Protein AF-A0A6N6K8K0-F1 (afdb_monomer_lite)

Foldseek 3Di:
DPPPPVVVVVVVPCPVPQLQDLVSLVVCCVVPVVVSLVSLVPHPNDDVVVSVVVVVVVVVVVVVVVVVVVD

Secondary structure (DSSP, 8-state):
--TTHHHHHHHHT----GGG-HHHHHHHHHH-HHHHHHHHHH-SSS-HHHHHHHHHHHHHHHHHHHHHHH-

Radius of gyration: 18.36 Å; chains: 1; bounding box: 53×14×52 Å

pLDDT: mean 77.61, std 12.87, range [46.75, 91.12]

Sequence (71 aa):
MGVSQESIKLKMGKKDKWYNDPQMVGTLLLFWPPVGIYGLHKSEAINPKWKKLTYATLAMVCILLAMAFIV

Structure (mmCIF, N/CA/C/O backbone):
data_AF-A0A6N6K8K0-F1
#
_entry.id   AF-A0A6N6K8K0-F1
#
loop_
_atom_site.group_PDB
_atom_site.id
_atom_site.type_symbol
_atom_site.label_atom_id
_atom_site.label_alt_id
_atom_site.label_comp_id
_atom_site.label_asym_id
_atom_site.label_entity_id
_atom_site.label_seq_id
_atom_site.pdbx_PDB_ins_code
_atom_site.Cartn_x
_atom_site.Cartn_y
_atom_site.Cartn_z
_atom_site.occupancy
_atom_site.B_iso_or_equiv
_atom_site.auth_seq_id
_atom_site.auth_comp_id
_atom_site.auth_asym_id
_atom_site.auth_atom_id
_atom_site.pdbx_PDB_model_num
ATOM 1 N N . MET A 1 1 ? -37.482 1.743 33.627 1.00 50.38 1 MET A N 1
ATOM 2 C CA . MET A 1 1 ? -36.596 0.784 32.925 1.00 50.38 1 MET A CA 1
ATOM 3 C C . MET A 1 1 ? -36.358 1.291 31.501 1.00 50.38 1 MET A C 1
ATOM 5 O O . MET A 1 1 ? -37.142 0.983 30.621 1.00 50.38 1 MET A O 1
ATOM 9 N N . GLY A 1 2 ? -35.347 2.144 31.286 1.00 57.12 2 GLY A N 1
ATOM 10 C CA . GLY A 1 2 ? -35.082 2.805 29.989 1.00 57.12 2 GLY A CA 1
ATOM 11 C C . GLY A 1 2 ? -33.690 2.534 29.398 1.00 57.12 2 GLY A C 1
ATOM 12 O O . GLY A 1 2 ? -33.335 3.097 28.374 1.00 57.12 2 GLY A O 1
ATOM 13 N N . VAL A 1 3 ? -32.899 1.651 30.017 1.00 60.34 3 VAL A N 1
ATOM 14 C CA . VAL A 1 3 ? -31.450 1.485 29.752 1.00 60.34 3 VAL A CA 1
ATOM 15 C C . VAL A 1 3 ? -31.148 0.536 28.571 1.00 60.34 3 VAL A C 1
ATOM 17 O O . VAL A 1 3 ? -30.007 0.153 28.324 1.00 60.34 3 VAL A O 1
ATOM 20 N N . SER A 1 4 ? -32.163 0.127 27.805 1.00 61.50 4 SER A N 1
ATOM 21 C CA . SER A 1 4 ? -31.985 -0.876 26.742 1.00 61.50 4 SER A CA 1
ATOM 22 C C . SER A 1 4 ? -31.795 -0.263 25.346 1.00 61.50 4 SER A C 1
ATOM 24 O O . SER A 1 4 ? -31.024 -0.791 24.552 1.00 61.50 4 SER A O 1
ATOM 26 N N . GLN A 1 5 ? -32.406 0.887 25.041 1.00 55.69 5 GLN A N 1
ATOM 27 C CA . GLN A 1 5 ? -32.419 1.416 23.668 1.00 55.69 5 GLN A CA 1
ATOM 28 C C . GLN A 1 5 ? -31.158 2.222 23.294 1.00 55.69 5 GLN A C 1
ATOM 30 O O . GLN A 1 5 ? -30.650 2.061 22.186 1.00 55.69 5 GLN A O 1
ATOM 35 N N . GLU A 1 6 ? -30.581 3.020 24.202 1.00 55.78 6 GLU A N 1
ATOM 36 C CA . GLU A 1 6 ? -29.319 3.749 23.938 1.00 55.78 6 GLU A CA 1
ATOM 37 C C . GLU A 1 6 ? -28.116 2.807 23.774 1.00 55.78 6 GLU A C 1
ATOM 39 O O . GLU A 1 6 ? -27.300 2.979 22.866 1.00 55.78 6 GLU A O 1
ATOM 44 N N . SER A 1 7 ? -28.061 1.748 24.583 1.00 54.94 7 SER A N 1
ATOM 45 C CA . SER A 1 7 ? -27.031 0.702 24.541 1.00 54.94 7 SER A CA 1
ATOM 46 C C . SER A 1 7 ? -27.029 -0.066 23.210 1.00 54.94 7 SER A C 1
ATOM 48 O O . SER A 1 7 ? -25.974 -0.435 22.692 1.00 54.94 7 SER A O 1
ATOM 50 N N . ILE A 1 8 ? -28.214 -0.279 22.626 1.00 56.31 8 ILE A N 1
ATOM 51 C CA . ILE A 1 8 ? -28.393 -0.952 21.332 1.00 56.31 8 ILE A CA 1
ATOM 52 C C . ILE A 1 8 ? -28.074 0.003 20.166 1.00 56.31 8 ILE A C 1
ATOM 54 O O . ILE A 1 8 ? -27.429 -0.401 19.195 1.00 56.31 8 ILE A O 1
ATOM 58 N N . LYS A 1 9 ? -28.423 1.292 20.280 1.00 51.16 9 LYS A N 1
ATOM 59 C CA . LYS A 1 9 ? -28.099 2.322 19.275 1.00 51.16 9 LYS A CA 1
ATOM 60 C C . LYS A 1 9 ? -26.590 2.588 19.172 1.00 51.16 9 LYS A C 1
ATOM 62 O O . LYS A 1 9 ? -26.080 2.786 18.071 1.00 51.16 9 LYS A O 1
ATOM 67 N N . LEU A 1 10 ? -25.862 2.514 20.291 1.00 53.84 10 LEU A N 1
ATOM 68 C CA . LEU A 1 10 ? -24.398 2.640 20.330 1.00 53.84 10 LEU A CA 1
ATOM 69 C C . LEU A 1 10 ? -23.672 1.478 19.636 1.00 53.84 10 LEU A C 1
ATOM 71 O O . LEU A 1 10 ? -22.622 1.695 19.029 1.00 53.84 10 LEU A O 1
ATOM 75 N N . LYS A 1 11 ? -24.230 0.259 19.662 1.00 52.41 11 LYS A N 1
ATOM 76 C CA . LYS A 1 11 ? -23.646 -0.893 18.952 1.00 52.41 11 LYS A CA 1
ATOM 77 C C . LYS A 1 11 ? -23.884 -0.853 17.441 1.00 52.41 11 LYS A C 1
ATOM 79 O O . LYS A 1 11 ? -22.997 -1.243 16.692 1.00 52.41 11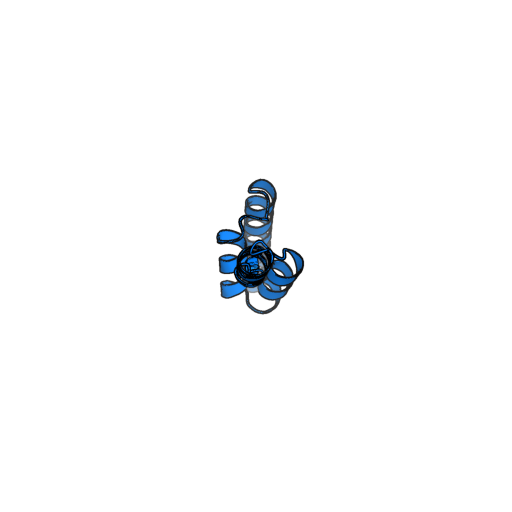 LYS A O 1
ATOM 84 N N . MET A 1 12 ? -25.019 -0.324 16.979 1.00 52.06 12 MET 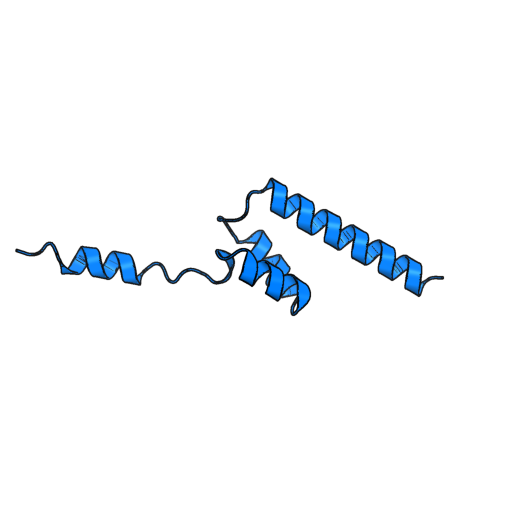A N 1
ATOM 85 C CA . MET A 1 12 ? -25.318 -0.204 15.541 1.00 52.06 12 MET A CA 1
ATOM 86 C C . MET A 1 12 ? -24.567 0.938 14.825 1.00 52.06 12 MET A C 1
ATOM 88 O O . MET A 1 12 ? -24.582 1.007 13.597 1.00 52.06 12 MET A O 1
ATOM 92 N N . GLY A 1 13 ? -23.904 1.835 15.566 1.00 46.75 13 GLY A N 1
ATOM 93 C CA . GLY A 1 13 ? -23.188 2.995 15.015 1.00 46.75 13 GLY A CA 1
ATOM 94 C C . GLY A 1 13 ? -21.736 2.736 14.598 1.00 46.75 13 GLY A C 1
ATOM 95 O O . GLY A 1 13 ? -21.181 3.494 13.802 1.00 46.75 13 GLY A O 1
ATOM 96 N N . LYS A 1 14 ? -21.114 1.655 15.075 1.00 55.09 14 LYS A N 1
ATOM 97 C CA . LYS A 1 14 ? -19.814 1.204 14.571 1.00 55.09 14 LYS A CA 1
ATOM 98 C C . LYS A 1 14 ? -20.064 0.197 13.459 1.00 55.09 14 LYS A C 1
ATOM 100 O O . LYS A 1 14 ? -19.906 -0.999 13.646 1.00 55.09 14 LYS A O 1
ATOM 105 N N . LYS A 1 15 ? -20.469 0.685 12.283 1.00 57.62 15 LYS A N 1
ATOM 106 C CA . LYS A 1 15 ? -20.182 -0.061 11.053 1.00 57.62 15 LYS A CA 1
ATOM 107 C C . LYS A 1 15 ? -18.672 -0.246 11.052 1.00 57.62 15 LYS A C 1
ATOM 109 O O . LYS A 1 15 ? -17.970 0.755 10.890 1.00 57.62 15 LYS A O 1
ATOM 114 N N . ASP A 1 16 ? -18.192 -1.455 11.334 1.00 67.12 16 ASP A N 1
ATOM 115 C CA . ASP A 1 16 ? -16.773 -1.772 11.248 1.00 67.12 16 ASP A CA 1
ATOM 116 C C . ASP A 1 16 ? -16.319 -1.353 9.859 1.00 67.12 16 ASP A C 1
ATOM 118 O O . ASP A 1 16 ? -16.751 -1.881 8.831 1.00 67.12 16 ASP A O 1
ATOM 122 N N . LYS A 1 17 ? -15.584 -0.241 9.824 1.00 75.31 17 LYS A N 1
ATOM 123 C CA . LYS A 1 17 ? -15.206 0.371 8.564 1.00 75.31 17 LYS A CA 1
ATOM 124 C C . LYS A 1 17 ? -14.302 -0.634 7.882 1.00 75.31 17 LYS A C 1
ATOM 126 O O . LYS A 1 17 ? -13.420 -1.192 8.522 1.00 75.31 17 LYS A O 1
ATOM 131 N N . TRP A 1 18 ? -14.505 -0.829 6.588 1.00 81.69 18 TRP A N 1
ATOM 132 C CA . TRP A 1 18 ? -13.797 -1.842 5.810 1.00 81.69 18 TRP A CA 1
ATOM 133 C C . TRP A 1 18 ? -12.264 -1.783 5.983 1.00 81.69 18 TRP A C 1
ATOM 135 O O . TRP A 1 18 ? -11.580 -2.796 5.925 1.00 81.69 18 TRP A O 1
ATOM 145 N N . TYR A 1 19 ? -11.730 -0.588 6.244 1.00 81.06 19 TYR A N 1
ATOM 146 C CA . TYR A 1 19 ? -10.309 -0.357 6.449 1.00 81.06 19 TYR A CA 1
ATOM 147 C C . TYR A 1 19 ? -9.795 -0.709 7.854 1.00 81.06 19 TYR A C 1
ATOM 149 O O . TYR A 1 19 ? -8.588 -0.717 8.055 1.00 81.06 19 TYR A O 1
ATOM 157 N N . ASN A 1 20 ? -10.655 -0.958 8.845 1.00 80.62 20 ASN A N 1
ATOM 158 C CA . ASN A 1 20 ? -10.234 -1.405 10.180 1.00 80.62 20 ASN A CA 1
ATOM 159 C C . ASN A 1 20 ? -9.855 -2.887 10.209 1.00 80.62 20 ASN A C 1
ATOM 161 O O . ASN A 1 20 ? -9.194 -3.313 11.152 1.00 80.62 20 ASN A O 1
ATOM 165 N N . ASP A 1 21 ? -10.249 -3.646 9.190 1.00 82.56 21 ASP A N 1
ATOM 166 C CA . ASP A 1 21 ? -9.865 -5.038 9.056 1.00 82.56 21 ASP A CA 1
ATOM 167 C C . ASP A 1 21 ? -8.556 -5.156 8.244 1.00 82.56 21 ASP A C 1
ATOM 169 O O . ASP A 1 21 ? -8.525 -4.807 7.057 1.00 82.56 21 ASP A O 1
ATOM 173 N N . PRO A 1 22 ? -7.443 -5.605 8.856 1.00 81.00 22 PRO A N 1
ATOM 174 C CA . PRO A 1 22 ? -6.153 -5.681 8.179 1.00 81.00 22 PRO A CA 1
ATOM 175 C C . PRO A 1 22 ? -6.125 -6.732 7.064 1.00 81.00 22 PRO A C 1
ATOM 177 O O . PRO A 1 22 ? -5.381 -6.546 6.099 1.00 81.00 22 PRO A O 1
ATOM 180 N N . GLN A 1 23 ? -6.930 -7.802 7.150 1.00 84.00 23 GLN A N 1
ATOM 181 C CA . GLN A 1 23 ? -7.040 -8.773 6.059 1.00 84.00 23 GLN A CA 1
ATOM 182 C C . GLN A 1 23 ? -7.703 -8.119 4.855 1.00 84.00 23 GLN A C 1
ATOM 184 O O . GLN A 1 23 ? -7.172 -8.200 3.750 1.00 84.00 23 GLN A O 1
ATOM 189 N N . MET A 1 24 ? -8.795 -7.387 5.070 1.00 85.81 24 MET A N 1
ATOM 190 C CA . MET A 1 24 ? -9.513 -6.731 3.986 1.00 85.81 24 MET A CA 1
ATOM 191 C C . MET A 1 24 ? -8.682 -5.623 3.333 1.00 85.81 24 MET A C 1
ATOM 193 O O . MET A 1 24 ? -8.627 -5.540 2.108 1.00 85.81 24 MET A O 1
ATOM 197 N N . VAL A 1 25 ? -7.944 -4.829 4.118 1.00 84.88 25 VAL A N 1
ATOM 198 C CA . VAL A 1 25 ? -6.971 -3.861 3.579 1.00 84.88 25 VAL A CA 1
ATOM 199 C C . VAL A 1 25 ? -5.872 -4.557 2.771 1.00 84.88 25 VAL A C 1
ATOM 201 O O . VAL A 1 25 ? -5.517 -4.067 1.701 1.00 84.88 25 VAL A O 1
ATOM 204 N N . GLY A 1 26 ? -5.356 -5.697 3.239 1.00 84.00 26 GLY A N 1
ATOM 205 C CA . GLY A 1 26 ? -4.342 -6.483 2.530 1.00 84.00 26 GLY A CA 1
ATOM 206 C C . GLY A 1 26 ? -4.851 -7.060 1.207 1.00 84.00 26 GLY A C 1
ATOM 207 O O . GLY A 1 26 ? -4.178 -6.945 0.183 1.00 84.00 26 GLY A O 1
ATOM 208 N N . THR A 1 27 ? -6.066 -7.607 1.190 1.00 86.94 27 THR A N 1
ATOM 209 C CA . THR A 1 27 ? -6.708 -8.099 -0.036 1.00 86.94 27 THR A CA 1
ATOM 210 C C . THR A 1 27 ? -6.938 -6.964 -1.025 1.00 86.94 27 THR A C 1
ATOM 212 O O . THR A 1 27 ? -6.600 -7.104 -2.201 1.00 86.94 27 THR A O 1
ATOM 215 N N . LEU A 1 28 ? -7.442 -5.814 -0.563 1.00 87.88 28 LEU A N 1
ATOM 216 C CA . LEU A 1 28 ? -7.593 -4.648 -1.428 1.00 87.88 28 LEU A CA 1
ATOM 217 C C . LEU A 1 28 ? -6.247 -4.103 -1.898 1.00 87.88 28 LEU A C 1
ATOM 219 O O . LEU A 1 28 ? -6.191 -3.581 -2.996 1.00 87.88 28 LEU A O 1
ATOM 223 N N . LEU A 1 29 ? -5.158 -4.243 -1.146 1.00 84.75 29 LEU A N 1
ATOM 224 C CA . LEU A 1 29 ? -3.836 -3.808 -1.603 1.00 84.75 29 LEU A CA 1
ATOM 225 C C . LEU A 1 29 ? -3.344 -4.610 -2.812 1.00 84.75 29 LEU A C 1
ATOM 227 O O . LEU A 1 29 ? -2.721 -4.038 -3.702 1.00 84.75 29 LEU A O 1
ATOM 231 N N . LEU A 1 30 ? -3.648 -5.908 -2.856 1.00 83.75 30 LEU A N 1
ATOM 232 C CA . LEU A 1 30 ? -3.277 -6.780 -3.971 1.00 83.75 30 LEU A CA 1
ATOM 233 C C . LEU A 1 30 ? -4.240 -6.655 -5.156 1.00 83.75 30 LEU A C 1
ATOM 235 O O . LEU A 1 30 ? -3.800 -6.634 -6.300 1.00 83.75 30 LEU A O 1
ATOM 239 N N . PHE A 1 31 ? -5.545 -6.570 -4.890 1.00 86.38 31 PHE A N 1
ATOM 240 C CA . PHE A 1 31 ? -6.570 -6.563 -5.938 1.00 86.38 31 PHE A CA 1
ATOM 241 C C . PHE A 1 31 ? -6.840 -5.161 -6.498 1.00 86.38 31 PHE A C 1
ATOM 243 O O . PHE A 1 31 ? -7.111 -4.994 -7.682 1.00 86.38 31 PHE A O 1
ATOM 250 N N . TRP A 1 32 ? -6.767 -4.142 -5.640 1.00 85.81 32 TRP A N 1
ATOM 251 C CA . TRP A 1 32 ? -6.993 -2.742 -5.985 1.00 85.81 32 TRP A CA 1
ATOM 252 C C . TRP A 1 32 ? -6.016 -1.822 -5.235 1.00 85.81 32 TRP A C 1
ATOM 254 O O . TRP A 1 32 ? -6.402 -1.140 -4.273 1.00 85.81 32 TRP A O 1
ATOM 264 N N . PRO A 1 33 ? -4.753 -1.741 -5.691 1.00 81.06 33 PRO A N 1
ATOM 265 C CA . PRO A 1 33 ? -3.689 -1.030 -4.989 1.00 81.06 33 PRO A CA 1
ATOM 266 C C . PRO A 1 33 ? -4.073 0.383 -4.516 1.00 81.06 33 PRO A C 1
ATOM 268 O O . PRO A 1 33 ? -3.839 0.681 -3.347 1.00 81.06 33 PRO A O 1
ATOM 271 N N . PRO A 1 34 ? -4.748 1.241 -5.317 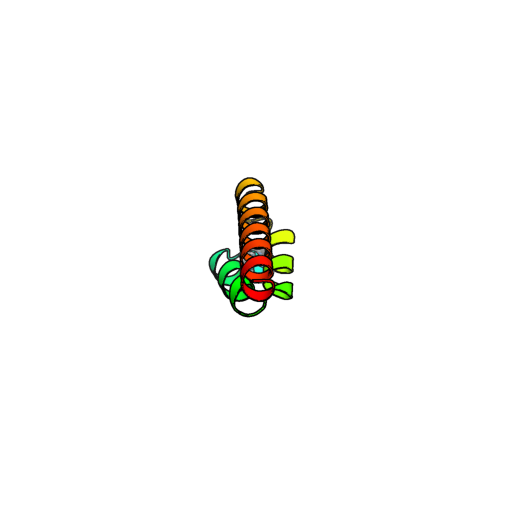1.00 84.00 34 PRO A N 1
ATOM 272 C CA . PRO A 1 34 ? -5.148 2.577 -4.862 1.00 84.00 34 PRO A CA 1
ATOM 273 C C . PRO A 1 34 ? -6.037 2.563 -3.611 1.00 84.00 34 PRO A C 1
ATOM 275 O O . PRO A 1 34 ? -5.882 3.385 -2.708 1.00 84.00 34 PRO A O 1
ATOM 278 N N . VAL A 1 35 ? -6.975 1.618 -3.554 1.00 84.75 35 VAL A N 1
ATOM 279 C CA . VAL A 1 35 ? -7.954 1.526 -2.474 1.00 84.75 35 VAL A CA 1
ATOM 280 C C . VAL A 1 35 ? -7.304 0.837 -1.283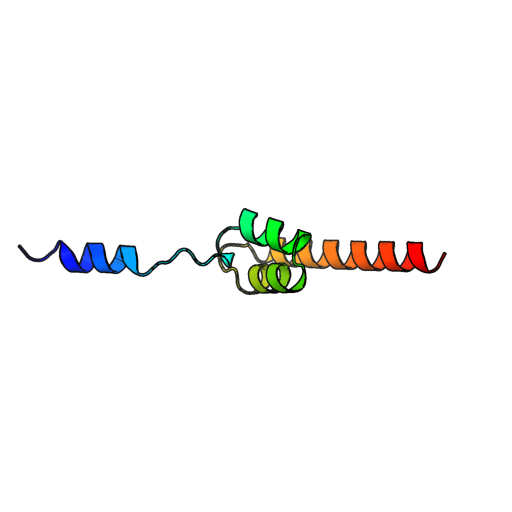 1.00 84.75 35 VAL A C 1
ATOM 282 O O . VAL A 1 35 ? -7.427 1.347 -0.177 1.00 84.75 35 VAL A O 1
ATOM 285 N N . GLY A 1 36 ? -6.524 -0.229 -1.478 1.00 86.50 36 GLY A N 1
ATOM 286 C CA . GLY A 1 36 ? -5.754 -0.842 -0.394 1.00 86.50 36 GLY A CA 1
ATOM 287 C C . GLY A 1 36 ? -4.776 0.126 0.273 1.00 86.50 36 GLY A C 1
ATOM 288 O O . GLY A 1 36 ? -4.726 0.189 1.498 1.00 86.50 36 GLY A O 1
ATOM 289 N N . ILE A 1 37 ? -4.076 0.960 -0.504 1.00 85.88 37 ILE A N 1
ATOM 290 C CA . ILE A 1 37 ? -3.206 2.026 0.019 1.00 85.88 37 ILE A CA 1
ATOM 291 C C . ILE A 1 37 ? -4.024 3.046 0.824 1.00 85.88 37 ILE A C 1
ATOM 293 O O . ILE A 1 37 ? -3.636 3.412 1.936 1.00 85.88 37 ILE A O 1
ATOM 297 N N . TYR A 1 38 ? -5.181 3.473 0.309 1.00 85.62 38 TYR A N 1
ATOM 298 C CA . TYR A 1 38 ? -6.078 4.382 1.026 1.00 85.62 38 TYR A CA 1
ATOM 299 C C . TYR A 1 38 ? -6.574 3.783 2.352 1.00 85.62 38 TYR A C 1
ATOM 301 O O . TYR A 1 38 ? -6.566 4.456 3.386 1.00 85.62 38 TYR A O 1
ATOM 309 N N . GLY A 1 39 ? -6.965 2.507 2.338 1.00 86.38 39 GLY A N 1
ATOM 310 C CA . GLY A 1 39 ? -7.381 1.757 3.520 1.00 86.38 39 GLY A CA 1
ATOM 311 C C . GLY A 1 39 ? -6.258 1.653 4.544 1.00 86.38 39 GLY A C 1
ATOM 312 O O . GLY A 1 39 ? -6.466 1.970 5.710 1.00 86.38 39 GLY A O 1
ATOM 313 N N . LEU A 1 40 ? -5.046 1.319 4.103 1.00 85.19 40 LEU A N 1
ATOM 314 C CA 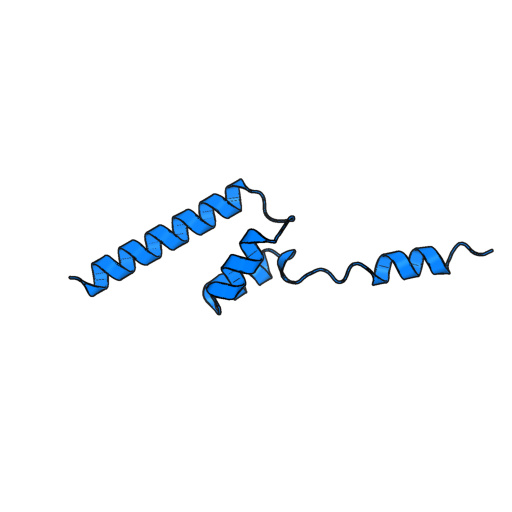. LEU A 1 40 ? -3.859 1.226 4.951 1.00 85.19 40 LEU A CA 1
ATOM 315 C C . LEU A 1 40 ? -3.520 2.572 5.605 1.00 85.19 40 LEU A C 1
ATOM 317 O O . LEU A 1 40 ? -3.213 2.630 6.796 1.00 85.19 40 LEU A O 1
ATOM 321 N N . HIS A 1 41 ? -3.619 3.667 4.850 1.00 82.75 41 HIS A N 1
ATOM 322 C CA . HIS A 1 41 ? -3.388 5.011 5.365 1.00 82.75 41 HIS A CA 1
ATOM 323 C C . HIS A 1 41 ? -4.432 5.390 6.427 1.00 82.75 41 HIS A C 1
ATOM 325 O O . HIS A 1 41 ? -4.068 5.832 7.520 1.00 82.75 41 HIS A O 1
ATOM 331 N N . LYS A 1 42 ? -5.719 5.155 6.142 1.00 83.12 42 LYS A N 1
ATOM 332 C CA . LYS A 1 42 ? -6.853 5.550 6.994 1.00 83.12 42 LYS A CA 1
ATOM 333 C C . LYS A 1 42 ? -7.116 4.614 8.176 1.00 83.12 42 LYS A C 1
ATOM 335 O O . LYS A 1 42 ? -7.806 5.008 9.111 1.00 83.12 42 LYS A O 1
ATOM 340 N N . SER A 1 43 ? -6.587 3.396 8.144 1.00 81.44 43 SER A N 1
ATOM 341 C CA . SER A 1 43 ? -6.786 2.411 9.202 1.00 81.44 43 SER A CA 1
ATOM 342 C C . SER A 1 43 ? -6.129 2.842 10.507 1.00 81.44 43 SER A C 1
ATOM 344 O O . SER A 1 43 ? -4.916 3.022 10.564 1.00 81.44 43 SER A O 1
ATOM 346 N N . GLU A 1 44 ? -6.913 2.994 11.568 1.00 75.06 44 GLU A N 1
ATOM 347 C CA . GLU A 1 44 ? -6.398 3.262 12.919 1.00 75.06 44 GLU A CA 1
ATOM 348 C C . GLU A 1 44 ? -6.022 1.959 13.642 1.00 75.06 44 GLU A C 1
ATOM 350 O O . GLU A 1 44 ? -5.238 1.980 14.586 1.00 75.06 44 GLU A O 1
ATOM 355 N N . ALA A 1 45 ? -6.530 0.818 13.158 1.00 77.38 45 ALA A N 1
ATOM 356 C CA . ALA A 1 45 ? -6.229 -0.512 13.680 1.00 77.38 45 ALA A CA 1
ATOM 357 C C . ALA A 1 45 ? -4.815 -1.000 13.311 1.00 77.38 45 ALA A C 1
ATOM 359 O O . ALA A 1 45 ? -4.215 -1.798 14.033 1.00 77.38 45 ALA A O 1
ATOM 360 N N . ILE A 1 46 ? -4.260 -0.521 12.193 1.00 78.38 46 ILE A N 1
ATOM 361 C CA . ILE A 1 46 ? -2.941 -0.943 11.713 1.00 78.38 46 ILE A CA 1
ATOM 362 C C . ILE A 1 46 ? -1.856 -0.092 12.374 1.00 78.38 46 ILE A C 1
ATOM 364 O O . ILE A 1 46 ? -1.785 1.124 12.182 1.00 78.38 46 ILE A O 1
ATOM 368 N N . ASN A 1 47 ? -0.963 -0.754 13.112 1.00 79.75 47 ASN A N 1
ATOM 369 C CA . ASN A 1 47 ? 0.163 -0.104 13.779 1.00 79.75 47 ASN A CA 1
ATOM 370 C C . ASN A 1 47 ? 1.013 0.691 12.759 1.00 79.75 47 ASN A C 1
ATOM 372 O O . ASN A 1 47 ? 1.330 0.161 11.687 1.00 79.75 47 ASN A O 1
ATOM 376 N N . PRO A 1 48 ? 1.452 1.922 13.071 1.00 80.31 48 PRO A N 1
ATOM 377 C CA . PRO A 1 48 ? 2.259 2.741 12.161 1.00 80.31 48 PRO A CA 1
ATOM 378 C C . PRO A 1 48 ? 3.536 2.050 11.651 1.00 80.31 48 PRO A C 1
ATOM 380 O O . PRO A 1 48 ? 3.943 2.294 10.514 1.00 80.31 48 PRO A O 1
ATOM 383 N N . LYS A 1 49 ? 4.143 1.140 12.433 1.00 81.81 49 LYS A N 1
ATOM 384 C CA . LYS A 1 49 ? 5.273 0.312 11.964 1.00 81.81 49 LYS A CA 1
ATOM 385 C C . LYS A 1 49 ? 4.899 -0.565 10.767 1.00 81.81 49 LYS A C 1
ATOM 387 O O . LYS A 1 49 ? 5.656 -0.619 9.801 1.00 81.81 49 LYS A O 1
ATOM 392 N N . TRP A 1 50 ? 3.733 -1.209 10.816 1.00 81.94 50 TRP A N 1
ATOM 393 C CA . TRP A 1 50 ? 3.242 -2.052 9.727 1.00 81.94 50 TRP A CA 1
ATOM 394 C C . TRP A 1 50 ? 2.919 -1.218 8.494 1.00 81.94 50 TRP A C 1
ATOM 396 O O . TRP A 1 50 ? 3.340 -1.593 7.411 1.00 81.94 50 TRP A O 1
ATOM 406 N N . LYS A 1 51 ? 2.311 -0.032 8.648 1.00 81.69 51 LYS A N 1
ATOM 407 C CA . LYS A 1 51 ? 2.062 0.873 7.510 1.00 81.69 51 LYS A CA 1
ATOM 408 C C . LYS A 1 51 ? 3.347 1.219 6.756 1.00 81.69 51 LYS A C 1
ATOM 410 O O . LYS A 1 51 ? 3.387 1.154 5.530 1.00 81.69 51 LYS A O 1
ATOM 415 N N . LYS A 1 52 ? 4.406 1.564 7.498 1.00 84.38 52 LYS A N 1
ATOM 416 C CA . LYS A 1 52 ? 5.715 1.900 6.925 1.00 84.38 52 LYS A CA 1
ATOM 417 C C . LYS A 1 52 ? 6.356 0.697 6.232 1.00 84.38 52 LYS A C 1
ATOM 419 O O . LYS A 1 52 ? 6.916 0.864 5.153 1.00 84.38 52 LYS A O 1
ATOM 424 N N . LEU A 1 53 ? 6.243 -0.495 6.823 1.00 87.06 53 LEU A N 1
ATOM 425 C CA . LEU A 1 53 ? 6.730 -1.734 6.219 1.00 87.06 53 LEU A CA 1
ATOM 426 C C . LEU A 1 53 ? 6.011 -2.021 4.897 1.00 87.06 53 LEU A C 1
ATOM 428 O O . LEU A 1 53 ? 6.675 -2.219 3.889 1.00 87.06 53 LEU A O 1
ATOM 432 N N . THR A 1 54 ? 4.677 -1.958 4.870 1.00 85.12 54 THR A N 1
ATOM 433 C CA . THR A 1 54 ? 3.892 -2.226 3.658 1.00 85.12 54 THR A CA 1
ATOM 434 C C . THR A 1 54 ? 4.229 -1.249 2.531 1.00 85.12 54 THR A C 1
ATOM 436 O O . THR A 1 54 ? 4.398 -1.669 1.390 1.00 85.12 54 THR A O 1
ATOM 439 N N . TYR A 1 55 ? 4.387 0.042 2.841 1.00 84.12 55 TYR A N 1
ATOM 440 C CA . TYR A 1 55 ? 4.824 1.039 1.858 1.00 84.12 55 TYR A CA 1
ATOM 441 C C . TYR A 1 55 ? 6.244 0.779 1.344 1.00 84.12 55 TYR A C 1
ATOM 443 O O . TYR A 1 55 ? 6.488 0.904 0.146 1.00 84.12 55 TYR A O 1
ATOM 451 N N . ALA A 1 56 ? 7.175 0.401 2.224 1.00 88.25 56 ALA A N 1
ATOM 452 C CA . ALA A 1 56 ? 8.543 0.072 1.831 1.00 88.25 56 ALA A CA 1
ATOM 453 C C . ALA A 1 56 ? 8.590 -1.174 0.932 1.00 88.25 56 ALA A C 1
ATOM 455 O O . ALA A 1 56 ? 9.271 -1.166 -0.092 1.00 88.25 56 ALA A O 1
ATOM 456 N N . THR A 1 57 ? 7.829 -2.218 1.273 1.00 87.88 57 THR A N 1
ATOM 457 C CA . THR A 1 57 ? 7.694 -3.423 0.448 1.00 87.88 57 THR A CA 1
ATOM 458 C C . THR A 1 57 ? 7.088 -3.091 -0.912 1.00 87.88 57 THR A C 1
ATOM 460 O O . THR A 1 57 ? 7.628 -3.518 -1.927 1.00 87.88 57 THR A O 1
ATOM 463 N N . LEU A 1 58 ? 6.022 -2.286 -0.955 1.00 86.44 58 LEU A N 1
ATOM 464 C CA . LEU A 1 58 ? 5.395 -1.867 -2.209 1.00 86.44 58 LEU A CA 1
ATOM 465 C C . LEU A 1 58 ? 6.374 -1.083 -3.096 1.00 86.44 58 LEU A C 1
ATOM 467 O O . LEU A 1 58 ? 6.475 -1.360 -4.287 1.00 86.44 58 LEU A O 1
ATOM 471 N N . ALA A 1 59 ? 7.142 -0.155 -2.517 1.00 87.69 59 ALA A N 1
ATOM 472 C CA . ALA A 1 59 ? 8.167 0.592 -3.243 1.00 87.69 59 ALA A CA 1
ATOM 473 C C . ALA A 1 59 ? 9.264 -0.328 -3.806 1.00 87.69 59 ALA A C 1
ATOM 475 O O . ALA A 1 59 ? 9.634 -0.187 -4.968 1.00 87.69 59 ALA A O 1
ATOM 476 N N . MET A 1 60 ? 9.738 -1.303 -3.022 1.00 90.56 60 MET A N 1
ATOM 477 C CA . MET A 1 60 ? 10.702 -2.310 -3.486 1.00 90.56 60 MET A CA 1
ATOM 478 C C . MET A 1 60 ? 10.158 -3.141 -4.649 1.00 90.56 60 MET A C 1
ATOM 480 O O . MET A 1 60 ? 10.865 -3.339 -5.632 1.00 90.56 60 MET A O 1
ATOM 484 N N . VAL A 1 61 ? 8.902 -3.590 -4.569 1.00 88.62 61 VAL A N 1
ATOM 485 C CA . VAL A 1 61 ? 8.251 -4.341 -5.653 1.00 88.62 61 VAL A CA 1
ATOM 486 C C . VAL A 1 61 ? 8.143 -3.489 -6.917 1.00 88.62 61 VAL A C 1
ATOM 488 O O . VAL A 1 61 ? 8.475 -3.978 -7.992 1.00 88.62 61 VAL A O 1
ATOM 491 N N . CYS A 1 62 ? 7.762 -2.212 -6.805 1.00 87.06 62 CYS A N 1
ATOM 492 C CA . CYS A 1 62 ? 7.725 -1.292 -7.944 1.00 87.06 62 CYS A CA 1
ATOM 493 C C . CYS A 1 62 ? 9.108 -1.087 -8.576 1.00 87.06 62 CYS A C 1
ATOM 495 O O . CYS A 1 62 ? 9.220 -1.082 -9.798 1.00 87.06 62 CYS A O 1
ATOM 497 N N . ILE A 1 63 ? 10.158 -0.942 -7.763 1.00 90.81 63 ILE A N 1
ATOM 498 C CA . ILE A 1 63 ? 11.538 -0.794 -8.243 1.00 90.81 63 ILE A CA 1
ATOM 499 C C . ILE A 1 63 ? 12.009 -2.077 -8.945 1.00 90.81 63 ILE A C 1
ATOM 501 O O . ILE A 1 63 ? 12.588 -2.000 -10.023 1.00 90.81 63 ILE A O 1
ATOM 505 N N . LEU A 1 64 ? 11.732 -3.252 -8.371 1.00 90.44 64 LEU A N 1
ATOM 506 C CA . LEU A 1 64 ? 12.057 -4.550 -8.973 1.00 90.44 64 LEU A CA 1
ATOM 507 C C . LEU A 1 64 ? 11.336 -4.762 -10.307 1.00 90.44 64 LEU A C 1
ATOM 509 O O . LEU A 1 64 ? 11.966 -5.172 -11.276 1.00 90.44 64 LEU A O 1
ATOM 513 N N . LEU A 1 65 ? 10.041 -4.447 -10.372 1.00 87.88 65 LEU A N 1
ATOM 514 C CA . LEU A 1 65 ? 9.267 -4.480 -11.614 1.00 87.88 65 LEU A CA 1
ATOM 5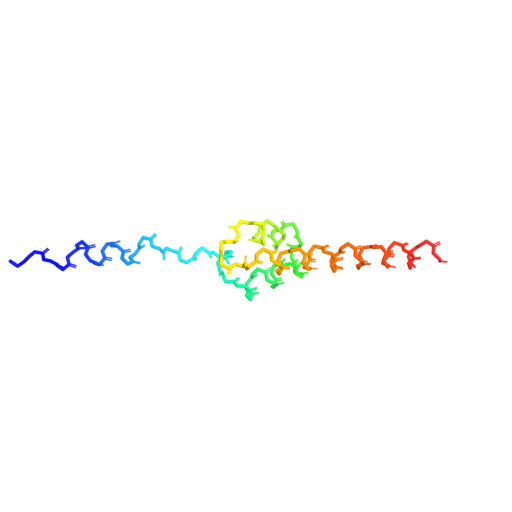15 C C . LEU A 1 65 ? 9.843 -3.520 -12.653 1.00 87.88 65 LEU A C 1
ATOM 517 O O . LEU A 1 65 ? 10.041 -3.916 -13.794 1.00 87.88 65 LEU A O 1
ATOM 521 N N . ALA A 1 66 ? 10.158 -2.284 -12.263 1.00 88.38 66 ALA A N 1
ATOM 522 C CA . ALA A 1 66 ? 10.762 -1.312 -13.166 1.00 88.38 66 ALA A CA 1
ATOM 523 C C . ALA A 1 66 ? 12.111 -1.804 -13.709 1.00 88.38 66 ALA A C 1
ATOM 525 O O . ALA A 1 66 ? 12.339 -1.715 -14.910 1.00 88.38 66 ALA A O 1
ATOM 526 N N . MET A 1 67 ? 12.975 -2.378 -12.863 1.00 91.12 67 MET A N 1
ATOM 527 C CA . MET A 1 67 ? 14.226 -2.991 -13.322 1.00 91.12 67 MET A CA 1
ATOM 528 C C . MET A 1 67 ? 13.973 -4.154 -14.285 1.00 91.12 67 MET A C 1
ATOM 530 O O . MET A 1 67 ? 14.635 -4.230 -15.310 1.00 91.12 67 MET A O 1
ATOM 534 N N . ALA A 1 68 ? 13.004 -5.023 -13.989 1.00 88.50 68 ALA A N 1
ATOM 535 C CA . ALA A 1 68 ? 12.670 -6.171 -14.830 1.00 88.50 68 ALA A CA 1
ATOM 536 C C . ALA A 1 68 ? 12.060 -5.791 -16.192 1.00 88.50 68 ALA A C 1
ATOM 538 O O . ALA A 1 68 ? 12.150 -6.579 -17.121 1.00 88.50 68 ALA A O 1
ATOM 539 N N . PHE A 1 69 ? 11.425 -4.621 -16.304 1.00 85.19 69 PHE A N 1
ATOM 540 C CA . PHE A 1 69 ? 10.895 -4.096 -17.569 1.00 85.19 69 PHE A CA 1
ATOM 541 C C . PHE A 1 69 ? 11.909 -3.246 -18.356 1.00 85.19 69 PHE A C 1
ATOM 543 O O . PHE A 1 69 ? 11.688 -2.994 -19.538 1.00 85.19 69 PHE A O 1
ATOM 550 N N . ILE A 1 70 ? 12.964 -2.747 -17.702 1.00 83.81 70 ILE A N 1
ATOM 551 C CA . ILE A 1 70 ? 14.031 -1.940 -18.323 1.00 83.81 70 ILE A CA 1
ATOM 552 C C . ILE A 1 70 ? 15.177 -2.817 -18.856 1.00 83.81 70 ILE A C 1
ATOM 554 O O . ILE A 1 70 ? 15.822 -2.423 -19.828 1.00 83.81 70 ILE A O 1
ATOM 558 N N . VAL A 1 71 ? 15.443 -3.962 -18.214 1.00 59.56 71 VAL A N 1
ATOM 559 C CA . VAL A 1 71 ? 16.334 -5.033 -18.711 1.00 59.56 71 VAL A CA 1
ATOM 560 C C . VAL A 1 71 ? 15.682 -5.786 -19.864 1.00 59.56 71 VAL A C 1
ATOM 562 O O . VAL A 1 71 ? 16.428 -6.120 -20.811 1.00 59.56 71 VAL A O 1
#